Protein AF-A0A845XYP2-F1 (afdb_monomer_lite)

Structure (mmCIF, N/CA/C/O backbone):
data_AF-A0A845XYP2-F1
#
_entry.id   AF-A0A845XYP2-F1
#
loop_
_atom_site.group_PDB
_atom_site.id
_atom_site.type_symbol
_atom_site.label_atom_id
_atom_site.label_alt_id
_atom_site.label_comp_id
_atom_site.label_asym_id
_atom_site.label_entity_id
_atom_site.label_seq_id
_atom_site.pdbx_PDB_ins_code
_atom_site.Cartn_x
_atom_site.Cartn_y
_atom_site.Cartn_z
_atom_site.occupancy
_atom_site.B_iso_or_equiv
_atom_site.auth_seq_id
_atom_site.auth_comp_id
_atom_site.auth_asym_id
_atom_site.auth_atom_id
_atom_site.pdbx_PDB_model_num
ATOM 1 N N . MET A 1 1 ? 0.099 3.211 -29.006 1.00 46.50 1 MET A N 1
ATOM 2 C CA . MET A 1 1 ? -0.858 3.550 -27.935 1.00 46.50 1 MET A CA 1
ATOM 3 C C . MET A 1 1 ? -1.988 2.549 -28.047 1.00 46.50 1 ME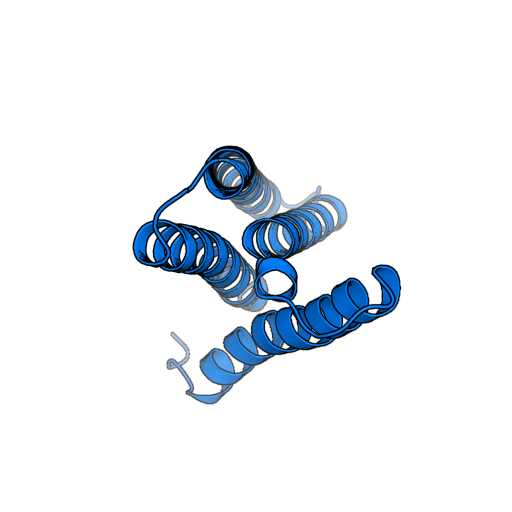T A C 1
ATOM 5 O O . MET A 1 1 ? -2.895 2.753 -28.843 1.00 46.50 1 MET A O 1
ATOM 9 N N . GLU A 1 2 ? -1.860 1.408 -27.376 1.00 49.94 2 GLU A N 1
ATOM 10 C CA . GLU A 1 2 ? -2.966 0.453 -27.289 1.00 49.94 2 GLU A CA 1
ATOM 11 C C . GLU A 1 2 ? -4.084 1.112 -26.480 1.00 49.94 2 GLU A C 1
ATOM 13 O O . GLU A 1 2 ? -3.829 1.737 -25.449 1.00 49.94 2 GLU A O 1
ATOM 18 N N . GLY A 1 3 ? -5.301 1.088 -27.022 1.00 54.81 3 GLY A N 1
ATOM 19 C CA . GLY A 1 3 ? -6.448 1.754 -26.420 1.00 54.81 3 GLY A CA 1
ATOM 20 C C . GLY A 1 3 ? -6.682 1.247 -25.002 1.00 54.81 3 GLY A C 1
ATOM 21 O O . GLY A 1 3 ? -6.520 0.061 -24.728 1.00 54.81 3 GLY A O 1
ATOM 22 N N . PHE A 1 4 ? -7.075 2.153 -24.108 1.00 58.94 4 PHE A N 1
ATOM 23 C CA . PHE A 1 4 ? -7.559 1.824 -22.772 1.00 58.94 4 PHE A CA 1
ATOM 24 C C . PHE A 1 4 ? -8.718 0.822 -22.891 1.00 58.94 4 PHE A C 1
ATOM 26 O O . PHE A 1 4 ? -9.869 1.197 -23.108 1.00 58.94 4 PHE A O 1
ATOM 33 N N . SER A 1 5 ? -8.414 -0.473 -22.831 1.00 67.88 5 SER A N 1
ATOM 34 C CA . SER A 1 5 ? -9.433 -1.513 -22.854 1.00 67.88 5 SER A CA 1
ATOM 35 C C . SER A 1 5 ? -10.034 -1.609 -21.457 1.00 67.88 5 SER A C 1
ATOM 37 O O . SER A 1 5 ? -9.298 -1.747 -20.479 1.00 67.88 5 SER A O 1
ATOM 39 N N . LEU A 1 6 ? -11.363 -1.571 -21.362 1.00 65.88 6 LEU A N 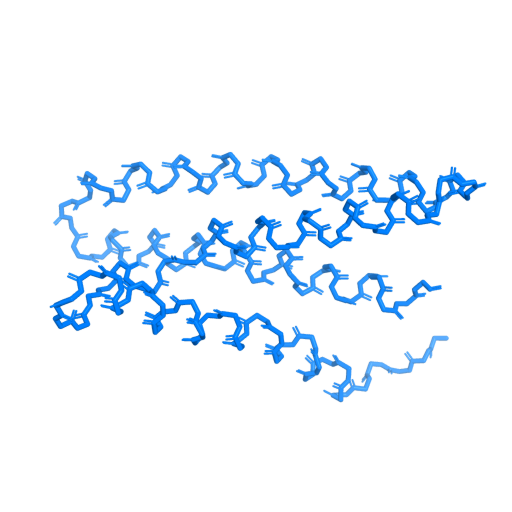1
ATOM 40 C CA . LEU A 1 6 ? -12.110 -1.768 -20.112 1.00 65.88 6 LEU A CA 1
ATOM 41 C C . LEU A 1 6 ? -11.676 -3.031 -19.343 1.00 65.88 6 LEU A C 1
ATOM 43 O O . LEU A 1 6 ? -11.756 -3.050 -18.118 1.00 65.88 6 LEU A O 1
ATOM 47 N N . SER A 1 7 ? -11.164 -4.051 -20.040 1.00 72.31 7 SER A N 1
ATOM 48 C CA . SER A 1 7 ? -10.582 -5.253 -19.434 1.00 72.31 7 SER A CA 1
ATOM 49 C C . SER A 1 7 ? -9.351 -4.945 -18.578 1.00 72.31 7 SER A C 1
ATOM 51 O O . SER A 1 7 ? -9.299 -5.371 -17.434 1.00 72.31 7 SER A O 1
ATOM 53 N N . VAL A 1 8 ? -8.404 -4.136 -19.065 1.00 71.62 8 VAL A N 1
ATOM 54 C CA . VAL A 1 8 ? -7.193 -3.764 -18.308 1.00 71.62 8 VAL A CA 1
ATOM 55 C C . VAL A 1 8 ? -7.541 -2.991 -17.037 1.00 71.62 8 VAL A C 1
ATOM 57 O O . VAL A 1 8 ? -6.942 -3.239 -15.993 1.00 71.62 8 VAL A O 1
ATOM 60 N N . PHE A 1 9 ? -8.528 -2.095 -17.095 1.00 72.69 9 PHE A N 1
ATOM 61 C CA . PHE A 1 9 ? -8.995 -1.384 -15.904 1.00 72.69 9 PHE A CA 1
ATOM 62 C C . PHE A 1 9 ? -9.681 -2.330 -14.904 1.00 72.69 9 PHE A C 1
ATOM 64 O O . PHE A 1 9 ? -9.402 -2.271 -13.704 1.00 72.69 9 PHE A O 1
ATOM 71 N N . GLY A 1 10 ? -10.510 -3.258 -15.393 1.00 78.81 10 GLY A N 1
ATOM 72 C CA . GLY A 1 10 ? -11.099 -4.321 -14.573 1.00 78.81 10 GLY A CA 1
ATOM 73 C C . GLY A 1 10 ? -10.039 -5.174 -13.869 1.00 78.81 10 GLY A C 1
ATOM 74 O O . GLY A 1 10 ? -10.115 -5.372 -12.655 1.00 78.81 10 GLY A O 1
ATOM 75 N N . ASP A 1 11 ? -8.997 -5.582 -14.597 1.00 74.38 11 ASP A N 1
ATOM 76 C CA . ASP A 1 11 ? -7.866 -6.347 -14.059 1.00 74.38 11 ASP A CA 1
ATOM 77 C C . ASP A 1 11 ? -7.099 -5.566 -12.979 1.00 74.38 11 ASP A C 1
ATOM 79 O O . ASP A 1 11 ? -6.614 -6.145 -12.011 1.00 74.38 11 ASP A O 1
ATOM 83 N N . THR A 1 12 ? -6.980 -4.241 -13.104 1.00 83.31 12 THR A N 1
ATOM 84 C CA . THR A 1 12 ? -6.287 -3.423 -12.090 1.00 83.31 12 THR A CA 1
ATOM 85 C C . THR A 1 12 ? -7.095 -3.245 -10.804 1.00 83.31 12 THR A C 1
ATOM 87 O O . THR A 1 12 ? -6.510 -3.047 -9.740 1.00 83.31 12 THR A O 1
ATOM 90 N N . LEU A 1 13 ? -8.426 -3.351 -10.875 1.00 85.94 13 LEU A N 1
ATOM 91 C CA . LEU A 1 13 ? -9.314 -3.251 -9.714 1.00 85.94 13 LEU A CA 1
ATOM 92 C C . LEU A 1 13 ? -9.506 -4.586 -8.994 1.00 85.94 13 LEU A C 1
ATOM 94 O O . LEU A 1 13 ? -9.715 -4.596 -7.780 1.00 85.94 13 LEU A O 1
ATOM 98 N N . ILE A 1 14 ? -9.419 -5.713 -9.706 1.00 88.88 14 ILE A N 1
ATOM 99 C CA . ILE A 1 14 ? -9.675 -7.024 -9.100 1.00 88.88 14 ILE A CA 1
ATOM 100 C C . ILE A 1 14 ? -8.667 -7.341 -7.991 1.00 88.88 14 ILE A C 1
ATOM 102 O O . ILE A 1 14 ? -9.050 -7.837 -6.935 1.00 88.88 14 ILE A O 1
ATOM 106 N N . VAL A 1 15 ? -7.395 -6.982 -8.190 1.00 87.12 15 VAL A N 1
ATOM 107 C CA . VAL A 1 15 ? -6.313 -7.255 -7.238 1.00 87.12 15 VAL A CA 1
ATOM 108 C C . VAL 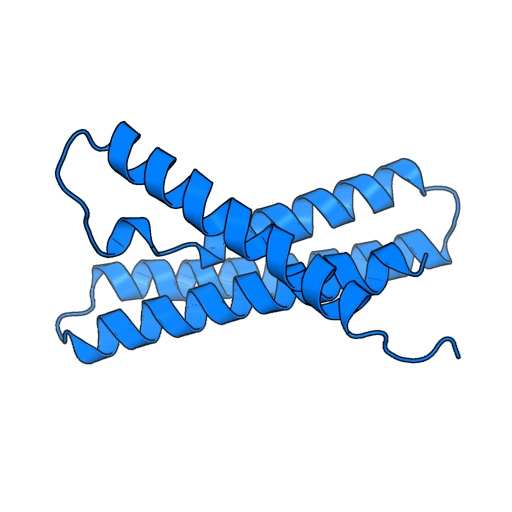A 1 15 ? -6.552 -6.576 -5.879 1.00 87.12 15 VAL A C 1
ATOM 110 O O . VAL A 1 15 ? -6.633 -7.296 -4.881 1.00 87.12 15 VAL A O 1
ATOM 113 N N . PRO A 1 16 ? -6.722 -5.240 -5.779 1.00 88.88 16 PRO A N 1
ATOM 114 C CA . PRO A 1 16 ? -6.978 -4.599 -4.491 1.00 88.88 16 PRO A CA 1
ATOM 115 C C . PRO A 1 16 ? -8.294 -5.065 -3.854 1.00 88.88 16 PRO A C 1
ATOM 117 O O . PRO A 1 16 ? -8.344 -5.222 -2.635 1.00 88.88 16 PRO A O 1
ATOM 120 N N . ILE A 1 17 ? -9.336 -5.350 -4.645 1.00 91.12 17 ILE A N 1
ATOM 121 C CA . ILE A 1 17 ? -10.611 -5.871 -4.125 1.00 91.12 17 ILE A CA 1
ATOM 122 C C . ILE A 1 17 ? -10.408 -7.234 -3.454 1.00 91.12 17 ILE A C 1
ATOM 124 O O . ILE A 1 17 ? -10.844 -7.432 -2.318 1.00 91.12 17 ILE A O 1
ATOM 128 N N . VAL A 1 18 ? -9.715 -8.163 -4.118 1.00 91.50 18 VAL A N 1
ATOM 129 C CA . VAL A 1 18 ? -9.419 -9.491 -3.562 1.00 91.50 18 VAL A CA 1
ATOM 130 C C . VAL A 1 18 ? -8.586 -9.370 -2.286 1.00 91.50 18 VAL A C 1
ATOM 132 O O . VAL A 1 18 ? -8.914 -10.018 -1.292 1.00 91.50 18 VAL A O 1
ATOM 135 N N . ILE A 1 19 ? -7.567 -8.503 -2.268 1.00 90.19 19 ILE A N 1
ATOM 136 C CA . ILE A 1 19 ? -6.740 -8.266 -1.073 1.00 90.19 19 ILE A CA 1
ATOM 137 C C . ILE A 1 19 ? -7.593 -7.755 0.096 1.00 90.19 19 ILE A C 1
ATOM 139 O O . ILE A 1 19 ? -7.456 -8.262 1.208 1.00 90.19 19 ILE A O 1
ATOM 143 N N . ILE A 1 20 ? -8.508 -6.809 -0.139 1.00 92.31 20 ILE A N 1
ATOM 144 C CA . ILE A 1 20 ? -9.409 -6.281 0.900 1.00 92.31 20 ILE A CA 1
ATOM 145 C C . ILE A 1 20 ? -10.320 -7.387 1.454 1.00 92.31 20 ILE A C 1
ATOM 147 O O . ILE A 1 20 ? -10.484 -7.516 2.670 1.00 92.31 20 ILE A O 1
ATOM 151 N N . PHE A 1 21 ? -10.910 -8.219 0.593 1.00 92.56 21 PHE A N 1
ATOM 152 C CA . PHE A 1 21 ? -11.793 -9.300 1.045 1.00 92.56 21 PHE A CA 1
ATOM 153 C C . PHE A 1 21 ? -11.042 -10.387 1.820 1.00 92.56 21 PHE A C 1
ATOM 155 O O . PHE A 1 21 ? -11.461 -10.764 2.916 1.00 92.56 21 PHE A O 1
ATOM 162 N N . VAL A 1 22 ? -9.914 -10.866 1.296 1.00 94.25 22 VAL A N 1
ATOM 163 C CA . VAL A 1 22 ? -9.109 -11.900 1.963 1.00 94.25 22 VAL A CA 1
ATOM 164 C C . VAL A 1 22 ? -8.509 -11.357 3.259 1.00 94.25 22 VAL A C 1
ATOM 166 O O . VAL A 1 22 ? -8.584 -12.011 4.300 1.00 94.25 22 VAL A O 1
ATOM 169 N N . GLY A 1 23 ? -7.980 -10.135 3.228 1.00 92.69 23 GLY A N 1
ATOM 170 C CA . GLY A 1 23 ? -7.427 -9.465 4.398 1.00 92.69 23 GLY A CA 1
ATOM 171 C C . GLY A 1 23 ? -8.471 -9.243 5.492 1.00 92.69 23 GLY A C 1
ATOM 172 O O . GLY A 1 23 ? -8.170 -9.453 6.665 1.00 92.69 23 GLY A O 1
ATOM 173 N N . SER A 1 24 ? -9.709 -8.880 5.136 1.00 93.06 24 SER A N 1
ATOM 174 C CA . SER A 1 24 ? -10.774 -8.616 6.125 1.00 93.06 24 SER A CA 1
ATOM 175 C C . SER A 1 24 ? -11.256 -9.891 6.780 1.00 93.06 24 SER A C 1
ATOM 177 O O . SER A 1 24 ? -11.400 -9.935 8.003 1.00 93.06 24 SER A O 1
ATOM 179 N N . ALA A 1 25 ? -11.404 -10.960 5.998 1.00 94.31 25 ALA A N 1
ATOM 180 C CA . ALA A 1 25 ? -11.639 -12.289 6.537 1.00 94.31 25 ALA A CA 1
ATOM 181 C C . ALA A 1 25 ? -10.501 -12.712 7.482 1.00 94.31 25 ALA A C 1
ATOM 183 O O . ALA A 1 25 ? -10.778 -13.172 8.588 1.00 94.31 25 ALA A O 1
ATOM 184 N N . GLY A 1 26 ? -9.240 -12.490 7.094 1.00 93.81 26 GLY A N 1
ATOM 185 C CA . GLY A 1 26 ? -8.068 -12.777 7.924 1.00 93.81 26 GLY A CA 1
ATOM 186 C C . GLY A 1 26 ? -8.081 -12.031 9.261 1.00 93.81 26 GLY A C 1
ATOM 187 O O . GLY A 1 26 ? -7.961 -12.660 10.312 1.00 93.81 26 GLY A O 1
ATOM 188 N N . LYS A 1 27 ? -8.306 -10.711 9.246 1.00 93.62 27 LYS A N 1
ATOM 189 C CA . LYS A 1 27 ? -8.404 -9.875 10.460 1.00 93.62 27 LYS A CA 1
ATOM 190 C C . LYS A 1 27 ? -9.533 -10.327 11.381 1.00 93.62 27 LYS A C 1
ATOM 192 O O . LYS A 1 27 ? -9.325 -10.509 12.582 1.00 93.62 27 LYS A O 1
ATOM 197 N N . LYS A 1 28 ? -10.708 -10.585 10.805 1.00 94.19 28 LYS A N 1
ATOM 198 C CA . LYS A 1 28 ? -11.879 -11.074 11.537 1.00 94.19 28 LYS A CA 1
ATOM 199 C C . LYS A 1 28 ? -11.612 -12.435 12.187 1.00 94.19 28 LYS A C 1
ATOM 201 O O . LYS A 1 28 ? -11.934 -12.625 13.360 1.00 94.19 28 LYS A O 1
ATOM 206 N N . LEU A 1 29 ? -11.006 -13.370 11.450 1.00 94.62 29 LEU A N 1
ATOM 207 C CA . LEU A 1 29 ? -10.628 -14.689 11.968 1.00 94.62 29 LEU A CA 1
ATOM 208 C C . LEU A 1 29 ? -9.594 -14.579 13.094 1.00 94.62 29 LEU A C 1
ATOM 210 O O . LEU A 1 29 ? -9.778 -15.205 14.134 1.00 94.62 29 LEU A O 1
ATOM 214 N N . ALA A 1 30 ? -8.565 -13.743 12.927 1.00 94.50 30 ALA A N 1
ATOM 215 C CA . ALA A 1 30 ? -7.515 -13.546 13.926 1.00 94.50 30 ALA A CA 1
ATOM 216 C C . ALA A 1 30 ? -8.041 -12.952 15.244 1.00 94.50 30 ALA A C 1
ATOM 218 O O . ALA A 1 30 ? -7.556 -13.309 16.316 1.00 94.50 30 ALA A O 1
ATOM 219 N N . ARG A 1 31 ? -9.055 -12.075 15.191 1.00 93.50 31 ARG A N 1
ATOM 220 C CA . ARG A 1 31 ? -9.673 -11.502 16.399 1.00 93.50 31 ARG A CA 1
ATOM 221 C C . ARG A 1 31 ? -10.612 -12.478 17.118 1.00 93.50 31 ARG A C 1
ATOM 223 O O . ARG A 1 31 ? -10.848 -12.319 18.315 1.00 93.50 31 ARG A O 1
ATOM 230 N N . GLY A 1 32 ? -11.198 -13.442 16.406 1.00 92.50 32 GLY A N 1
ATOM 231 C CA . GLY A 1 32 ? -12.146 -14.406 16.981 1.00 92.50 32 GLY A CA 1
ATOM 232 C C . GLY A 1 32 ? -13.467 -13.792 17.477 1.00 92.50 32 GLY A C 1
ATOM 233 O O . GLY A 1 32 ? -14.160 -14.400 18.288 1.00 92.50 32 GLY A O 1
ATOM 234 N N . ARG A 1 33 ? -13.823 -12.582 17.020 1.00 92.12 33 ARG A N 1
ATOM 235 C CA . ARG A 1 33 ? -15.077 -11.876 17.360 1.00 92.12 33 ARG A CA 1
ATOM 236 C C . ARG A 1 33 ? -15.914 -11.601 16.103 1.00 92.12 33 ARG A C 1
ATOM 238 O O . ARG A 1 33 ? -15.565 -12.016 14.998 1.00 92.12 33 ARG A O 1
ATOM 245 N N . GLY A 1 34 ? -17.045 -10.913 16.276 1.00 93.81 34 GLY A N 1
ATOM 246 C CA . GLY A 1 34 ? -17.860 -10.415 15.165 1.00 93.81 34 GLY A CA 1
ATOM 247 C C . GLY A 1 34 ? -17.093 -9.454 14.250 1.00 93.81 34 GLY A C 1
ATOM 248 O O . GLY A 1 34 ? -15.969 -9.054 14.549 1.00 93.81 34 GLY A O 1
ATOM 249 N N . TRP A 1 35 ? -17.711 -9.094 13.126 1.00 93.00 35 TRP A N 1
ATOM 250 C CA . TRP A 1 35 ? -17.162 -8.101 12.203 1.00 93.00 35 TRP A CA 1
ATOM 251 C C . TRP A 1 35 ? -17.094 -6.726 12.863 1.00 93.00 35 TRP A C 1
ATOM 253 O O . TRP A 1 35 ? -18.083 -6.242 13.418 1.00 93.00 35 TRP A O 1
ATOM 263 N N . GLU A 1 36 ? -15.943 -6.080 12.753 1.00 90.25 36 GLU A N 1
ATOM 264 C CA . GLU A 1 36 ? -15.719 -4.720 13.227 1.00 90.25 36 GLU A CA 1
ATOM 265 C C . GLU A 1 36 ? -15.236 -3.856 12.067 1.00 90.25 36 GLU A C 1
ATOM 267 O O . GLU A 1 36 ? -14.620 -4.325 11.114 1.00 90.25 36 GLU A O 1
ATOM 272 N N . ARG A 1 37 ? -15.485 -2.547 12.139 1.00 82.94 37 ARG A N 1
ATOM 273 C CA . ARG A 1 37 ? -15.081 -1.630 11.062 1.00 82.94 37 ARG A CA 1
ATOM 274 C C . ARG A 1 37 ? -13.564 -1.581 10.856 1.00 82.94 37 ARG A C 1
ATOM 276 O O . ARG A 1 37 ? -13.120 -1.339 9.741 1.00 82.94 37 ARG A O 1
ATOM 283 N N . GLN A 1 38 ? -12.790 -1.873 11.903 1.00 85.25 38 GLN A N 1
ATOM 284 C CA . GLN A 1 38 ? -11.330 -1.965 11.843 1.00 85.25 38 GLN A CA 1
ATOM 285 C C . GLN A 1 38 ? -10.853 -3.105 10.930 1.00 85.25 38 GLN A C 1
ATOM 287 O O . GLN A 1 38 ? -9.759 -3.019 10.376 1.00 85.25 38 GLN A O 1
ATOM 292 N N . ASP A 1 39 ? -11.690 -4.126 10.698 1.00 89.25 39 ASP A N 1
ATOM 293 C CA . ASP A 1 39 ? -11.386 -5.205 9.748 1.00 89.25 39 ASP A CA 1
ATOM 294 C C . ASP A 1 39 ? -11.302 -4.706 8.313 1.00 89.25 39 ASP A C 1
ATOM 296 O O . ASP A 1 39 ? -10.764 -5.409 7.471 1.00 89.25 39 ASP A O 1
ATOM 300 N N . PHE A 1 40 ? -11.843 -3.518 8.035 1.00 88.88 40 PHE A N 1
ATOM 301 C CA . PHE A 1 40 ? -11.888 -2.921 6.708 1.00 88.88 40 PHE A CA 1
ATOM 302 C C . PHE A 1 40 ? -10.857 -1.810 6.508 1.00 88.88 40 PHE A C 1
ATOM 304 O O . PHE A 1 40 ? -10.860 -1.175 5.459 1.00 88.88 40 PHE A O 1
ATOM 311 N N . PHE A 1 41 ? -9.967 -1.566 7.471 1.00 90.12 41 PHE A N 1
ATOM 312 C CA . PHE A 1 41 ? -8.851 -0.634 7.308 1.00 90.12 41 PHE A CA 1
ATOM 313 C C . PHE A 1 41 ? -7.681 -1.363 6.629 1.00 90.12 41 PHE A C 1
ATOM 315 O O . PHE A 1 41 ? -7.049 -2.193 7.265 1.00 90.12 41 PHE A O 1
ATOM 322 N N . PHE A 1 42 ? -7.407 -1.087 5.354 1.00 93.62 42 PHE A N 1
ATOM 323 C CA . PHE A 1 42 ? -6.406 -1.765 4.513 1.00 93.62 42 PHE A CA 1
ATOM 324 C C . PHE A 1 42 ? -5.353 -0.851 3.897 1.00 93.62 42 PHE A C 1
ATOM 326 O O . PHE A 1 42 ? -4.526 -1.322 3.116 1.00 93.62 42 PHE A O 1
ATOM 333 N N . GLY A 1 43 ? -5.363 0.450 4.198 1.00 92.19 43 GLY A N 1
ATOM 334 C CA . GLY A 1 43 ? -4.377 1.375 3.633 1.00 92.19 43 GLY A CA 1
ATOM 335 C C . GLY A 1 43 ? -2.933 0.913 3.866 1.00 92.19 43 GLY A C 1
ATOM 336 O O . GLY A 1 43 ? -2.099 1.005 2.965 1.00 92.19 43 GLY A O 1
ATOM 337 N N . ILE A 1 44 ? -2.655 0.354 5.049 1.00 93.19 44 ILE A N 1
ATOM 338 C CA . ILE A 1 44 ? -1.345 -0.195 5.426 1.00 93.19 44 ILE A CA 1
ATOM 339 C C . ILE A 1 44 ? -1.001 -1.414 4.563 1.00 93.19 44 ILE A C 1
ATOM 341 O O . ILE A 1 44 ? 0.041 -1.444 3.916 1.00 93.19 44 ILE A O 1
ATOM 345 N N . GLU A 1 45 ? -1.879 -2.408 4.509 1.00 94.81 45 GLU A N 1
ATOM 346 C CA . GLU A 1 45 ? -1.633 -3.654 3.783 1.00 94.81 45 GLU A CA 1
ATOM 347 C C . GLU A 1 45 ? -1.500 -3.425 2.276 1.00 94.81 45 GLU A C 1
ATOM 349 O O . GLU A 1 45 ? -0.617 -4.001 1.646 1.00 94.81 45 GLU A O 1
ATOM 354 N N . LEU A 1 46 ? -2.337 -2.562 1.697 1.00 95.00 46 LEU A N 1
ATOM 355 C CA . LEU A 1 46 ? -2.304 -2.250 0.268 1.00 95.00 46 LEU A CA 1
ATOM 356 C C . LEU A 1 46 ? -1.047 -1.464 -0.123 1.00 95.00 46 LEU A C 1
ATOM 358 O O . LEU A 1 46 ? -0.443 -1.758 -1.153 1.00 95.00 46 LEU A O 1
ATOM 362 N N . SER A 1 47 ? -0.621 -0.496 0.697 1.00 95.31 47 SER A N 1
ATOM 363 C CA . SER A 1 47 ? 0.624 0.243 0.443 1.00 95.31 47 SER A CA 1
ATOM 364 C C . SER A 1 47 ? 1.858 -0.655 0.577 1.00 95.31 47 SER A C 1
ATOM 366 O O . SER A 1 47 ? 2.745 -0.600 -0.277 1.00 95.31 47 SER A O 1
ATOM 368 N N . LEU A 1 48 ? 1.888 -1.547 1.575 1.00 95.19 48 LEU A N 1
ATOM 369 C CA . LEU A 1 48 ? 2.944 -2.554 1.718 1.00 95.19 48 LEU A CA 1
ATOM 370 C C . LEU A 1 48 ? 2.951 -3.560 0.560 1.00 95.19 48 LEU A C 1
ATOM 372 O O . LEU A 1 48 ? 4.027 -3.903 0.071 1.00 95.19 48 LEU A O 1
ATOM 376 N N . ALA A 1 49 ? 1.783 -4.001 0.086 1.00 95.00 49 ALA A N 1
ATOM 377 C CA . ALA A 1 49 ? 1.675 -4.898 -1.064 1.00 95.00 49 ALA A CA 1
ATOM 378 C C . ALA A 1 49 ? 2.231 -4.250 -2.343 1.00 95.00 49 ALA A C 1
ATOM 380 O O . ALA A 1 49 ? 3.053 -4.859 -3.029 1.00 95.00 49 ALA A O 1
ATOM 381 N N . ALA A 1 50 ? 1.856 -2.998 -2.626 1.00 95.38 50 ALA A N 1
ATOM 382 C CA . ALA A 1 50 ? 2.381 -2.248 -3.768 1.00 95.38 50 ALA A CA 1
ATOM 383 C C . ALA A 1 50 ? 3.907 -2.052 -3.675 1.00 95.38 50 ALA A C 1
ATOM 385 O O . ALA A 1 50 ? 4.628 -2.271 -4.651 1.00 95.38 50 ALA A O 1
ATOM 386 N N . MET A 1 51 ? 4.416 -1.699 -2.489 1.00 96.62 51 MET A N 1
ATOM 387 C CA . MET A 1 51 ? 5.853 -1.538 -2.249 1.00 96.62 51 MET A CA 1
ATOM 388 C C . MET A 1 51 ? 6.620 -2.858 -2.412 1.00 96.62 51 MET A C 1
ATOM 390 O O . MET A 1 51 ? 7.680 -2.877 -3.034 1.00 96.62 51 MET A O 1
ATOM 394 N N . SER A 1 52 ? 6.084 -3.965 -1.891 1.00 96.62 52 SER A N 1
ATOM 395 C CA . SER A 1 52 ? 6.679 -5.301 -2.023 1.00 96.62 52 SER A CA 1
ATOM 396 C C . SER A 1 52 ? 6.733 -5.760 -3.482 1.00 96.62 52 SER A C 1
ATOM 398 O O . SER A 1 52 ? 7.759 -6.288 -3.916 1.00 96.62 52 SER A O 1
ATOM 400 N N . GLY A 1 53 ? 5.679 -5.503 -4.260 1.00 95.00 53 GLY A N 1
ATOM 401 C CA . GLY A 1 53 ? 5.673 -5.768 -5.697 1.00 95.00 53 GLY A CA 1
ATOM 402 C C . GLY A 1 53 ? 6.755 -4.976 -6.435 1.00 95.00 53 GLY A C 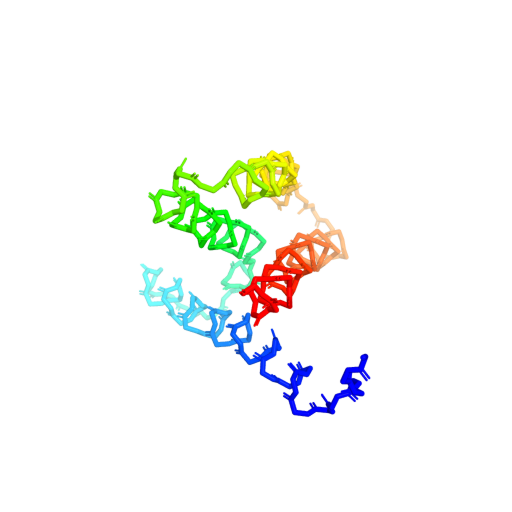1
ATOM 403 O O . GLY A 1 53 ? 7.526 -5.544 -7.205 1.00 95.00 53 GLY A O 1
ATOM 404 N N . ALA A 1 54 ? 6.885 -3.680 -6.145 1.00 95.50 54 ALA A N 1
ATOM 405 C CA . ALA A 1 54 ? 7.911 -2.839 -6.758 1.00 95.50 54 ALA A CA 1
ATOM 406 C C . ALA A 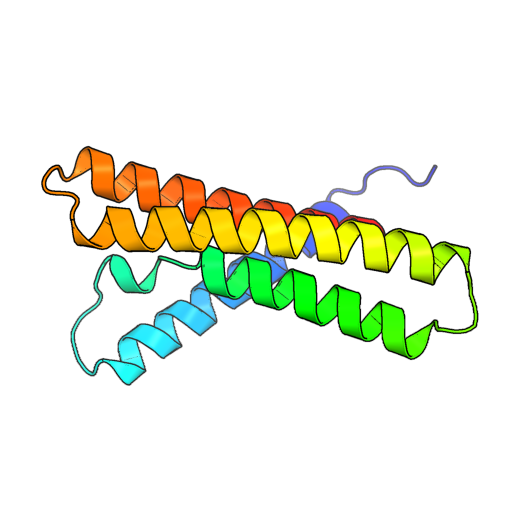1 54 ? 9.342 -3.235 -6.358 1.00 95.50 54 ALA A C 1
ATOM 408 O O . ALA A 1 54 ? 10.247 -3.185 -7.189 1.00 95.50 54 ALA A O 1
ATOM 409 N N . LEU A 1 55 ? 9.548 -3.666 -5.108 1.00 96.69 55 LEU A N 1
ATOM 410 C CA . LEU A 1 55 ? 10.821 -4.232 -4.653 1.00 96.69 55 LEU A CA 1
ATOM 411 C C . LEU A 1 55 ? 11.172 -5.512 -5.411 1.00 96.69 55 LEU A C 1
ATOM 413 O O . LEU A 1 55 ? 12.317 -5.670 -5.819 1.00 96.69 55 LEU A O 1
ATOM 417 N N . THR A 1 56 ? 10.193 -6.389 -5.641 1.00 96.25 56 THR A N 1
ATOM 418 C CA . THR A 1 56 ? 10.390 -7.619 -6.425 1.00 96.25 56 THR A CA 1
ATOM 419 C C . THR A 1 56 ? 10.877 -7.277 -7.835 1.00 96.25 56 THR A C 1
ATOM 421 O O . THR A 1 56 ? 11.920 -7.759 -8.263 1.00 96.25 56 THR A O 1
ATOM 424 N N . ILE A 1 57 ? 10.213 -6.331 -8.508 1.00 94.50 57 ILE A N 1
ATOM 425 C CA . ILE A 1 57 ? 10.606 -5.884 -9.854 1.00 94.50 57 ILE A CA 1
ATOM 426 C C . ILE A 1 57 ? 12.000 -5.251 -9.864 1.00 94.50 57 ILE A C 1
ATOM 428 O O . ILE A 1 57 ? 12.779 -5.509 -10.783 1.00 94.50 57 ILE A O 1
ATOM 432 N N . LEU A 1 58 ? 12.327 -4.439 -8.855 1.00 95.12 58 LEU A N 1
ATOM 433 C CA . LEU A 1 58 ? 13.651 -3.836 -8.715 1.00 95.12 58 LEU A CA 1
ATOM 434 C C . LEU A 1 58 ? 14.743 -4.904 -8.596 1.00 95.12 58 LEU A C 1
ATOM 436 O O . LEU A 1 58 ? 15.775 -4.776 -9.253 1.00 95.12 58 LEU A O 1
ATOM 440 N N . LEU A 1 59 ? 14.517 -5.934 -7.775 1.00 96.12 59 LEU A N 1
ATOM 441 C CA . LEU A 1 59 ? 15.469 -7.026 -7.553 1.00 96.12 59 LEU A CA 1
ATOM 442 C C . LEU A 1 59 ? 15.636 -7.904 -8.801 1.00 96.12 59 LEU A C 1
ATOM 444 O O . LEU A 1 59 ? 16.764 -8.261 -9.143 1.00 96.12 59 LEU A O 1
ATOM 448 N N . ASP A 1 60 ? 14.549 -8.169 -9.525 1.00 96.00 60 ASP A N 1
ATOM 449 C CA . ASP A 1 60 ? 14.579 -8.987 -10.743 1.00 96.00 60 ASP A CA 1
ATOM 450 C C . ASP A 1 60 ? 15.211 -8.252 -11.941 1.00 96.00 60 ASP A C 1
ATOM 452 O O . ASP A 1 60 ? 15.735 -8.882 -12.858 1.00 96.00 60 ASP A O 1
ATOM 456 N N . ASN A 1 61 ? 15.208 -6.913 -11.939 1.00 94.00 61 ASN A N 1
ATOM 457 C CA . ASN A 1 61 ? 15.649 -6.083 -13.069 1.00 94.00 61 ASN A CA 1
ATOM 458 C C . ASN A 1 61 ? 16.840 -5.169 -12.739 1.00 94.00 61 ASN A C 1
ATOM 460 O O . ASN A 1 61 ? 17.008 -4.115 -13.357 1.00 94.00 61 ASN A O 1
ATOM 464 N N . THR A 1 62 ? 17.697 -5.571 -11.797 1.00 93.12 62 THR A N 1
ATOM 465 C CA . THR A 1 62 ? 18.848 -4.774 -11.315 1.00 93.12 62 THR A CA 1
ATOM 466 C C . THR A 1 62 ? 19.812 -4.304 -12.410 1.00 93.12 62 THR A C 1
ATOM 468 O O . THR A 1 62 ? 20.467 -3.275 -12.252 1.00 93.12 62 THR A O 1
ATOM 471 N N . ILE A 1 63 ? 19.883 -5.014 -13.538 1.00 94.31 63 ILE A N 1
ATOM 472 C CA . ILE A 1 63 ? 20.756 -4.676 -14.672 1.00 94.31 63 ILE A CA 1
ATOM 473 C C . ILE A 1 63 ? 20.155 -3.650 -15.643 1.00 94.31 63 ILE A C 1
ATOM 475 O O . ILE A 1 63 ? 20.862 -3.192 -16.536 1.00 94.31 63 ILE A O 1
ATOM 479 N N . GLN A 1 64 ? 18.872 -3.293 -15.504 1.00 95.00 64 GLN A N 1
ATOM 480 C CA . GLN A 1 64 ? 18.179 -2.348 -16.385 1.00 95.00 64 GLN A CA 1
ATOM 481 C C . GLN A 1 64 ? 17.997 -0.994 -15.677 1.00 95.00 64 GLN A C 1
ATOM 483 O O . GLN A 1 64 ? 17.038 -0.824 -14.916 1.00 95.00 64 GLN A O 1
ATOM 488 N N . PRO A 1 65 ? 18.859 0.014 -15.931 1.00 94.31 65 PRO A N 1
ATOM 489 C CA . PRO A 1 65 ? 18.868 1.251 -15.147 1.00 94.31 65 PRO A CA 1
ATOM 490 C C . PRO A 1 65 ? 17.532 2.003 -15.165 1.00 94.31 65 PRO A C 1
ATOM 492 O O . PRO A 1 65 ? 17.136 2.588 -14.160 1.00 94.31 65 PRO A O 1
ATOM 495 N N . SER A 1 66 ? 16.808 1.957 -16.287 1.00 93.38 66 SER A N 1
ATOM 496 C CA . SER A 1 66 ? 15.501 2.603 -16.434 1.00 93.38 66 SER A CA 1
ATOM 497 C C . SER A 1 66 ? 14.427 1.977 -15.536 1.00 93.38 66 SER A C 1
ATOM 499 O O . SER A 1 66 ? 13.618 2.705 -14.959 1.00 93.38 66 SER A O 1
ATOM 501 N N . ILE A 1 67 ? 14.424 0.648 -15.380 1.00 92.50 67 ILE A N 1
ATOM 502 C CA . ILE A 1 67 ? 13.489 -0.069 -14.502 1.00 92.50 67 ILE A CA 1
ATOM 503 C C . ILE A 1 67 ? 13.864 0.163 -13.041 1.00 92.50 67 ILE A C 1
ATOM 505 O O . ILE A 1 67 ? 12.985 0.454 -12.228 1.00 92.50 67 ILE A O 1
ATOM 509 N N . VAL A 1 68 ? 15.159 0.117 -12.715 1.00 94.94 68 VAL A N 1
ATOM 510 C CA . VAL A 1 68 ? 15.662 0.388 -11.360 1.00 94.94 68 VAL A CA 1
ATOM 511 C C . VAL A 1 68 ? 15.268 1.792 -10.900 1.00 94.94 68 VAL A C 1
ATOM 513 O O . VAL A 1 68 ? 14.721 1.944 -9.810 1.00 94.94 68 VAL A O 1
ATOM 516 N N . GLN A 1 69 ? 15.469 2.815 -11.739 1.00 94.75 69 GLN A N 1
ATOM 517 C CA . GLN A 1 69 ? 15.096 4.196 -11.412 1.00 94.75 69 GLN A CA 1
ATOM 518 C C . GLN A 1 69 ? 13.586 4.352 -11.189 1.00 94.75 69 GLN A C 1
ATOM 520 O O . GLN A 1 69 ? 13.173 4.928 -10.181 1.00 94.75 69 GLN A O 1
ATOM 525 N N . LYS A 1 70 ? 12.754 3.811 -12.092 1.00 93.25 70 LYS A N 1
ATOM 526 C CA . LYS A 1 70 ? 11.286 3.860 -11.961 1.00 93.25 70 LYS A CA 1
ATOM 527 C C . LYS A 1 70 ? 10.807 3.150 -10.694 1.00 93.25 70 LYS A C 1
ATOM 529 O O . LYS A 1 70 ? 9.990 3.700 -9.958 1.00 93.25 70 LYS A O 1
ATOM 534 N N . SER A 1 71 ? 11.346 1.963 -10.421 1.00 94.88 71 SER A N 1
ATOM 535 C CA . SER A 1 71 ? 10.989 1.166 -9.243 1.00 94.88 71 SER A CA 1
ATOM 536 C C . SER A 1 71 ? 11.427 1.857 -7.954 1.00 94.88 71 SER A C 1
ATOM 538 O O . SER A 1 71 ? 10.622 1.994 -7.040 1.00 94.88 71 SER A O 1
ATOM 540 N N . GLY A 1 72 ? 12.653 2.386 -7.899 1.00 95.75 72 GLY A N 1
ATOM 541 C CA . GLY A 1 72 ? 13.157 3.139 -6.747 1.00 95.75 72 GLY A CA 1
ATOM 542 C C . GLY A 1 72 ? 12.338 4.400 -6.445 1.00 95.75 72 GLY A C 1
ATOM 543 O O . GLY A 1 72 ? 12.002 4.665 -5.287 1.00 95.75 72 GLY A O 1
ATOM 544 N N . PHE A 1 73 ? 11.951 5.148 -7.483 1.00 96.25 73 PHE A N 1
ATOM 545 C CA . PHE A 1 73 ? 11.067 6.308 -7.344 1.00 96.25 73 PHE A CA 1
ATOM 546 C C . PHE A 1 73 ? 9.688 5.910 -6.804 1.00 96.25 73 PHE A C 1
ATOM 548 O O . PHE A 1 73 ? 9.205 6.498 -5.834 1.00 96.25 73 PHE A O 1
ATOM 555 N N . PHE A 1 74 ? 9.079 4.869 -7.375 1.00 96.38 74 PHE A N 1
ATOM 556 C CA . PHE A 1 74 ? 7.781 4.377 -6.923 1.00 96.38 74 PHE A CA 1
ATOM 557 C C . PHE A 1 74 ? 7.822 3.838 -5.482 1.00 96.38 74 PHE A C 1
ATOM 559 O O . PHE A 1 74 ? 6.923 4.140 -4.699 1.00 96.38 74 PHE A O 1
ATOM 566 N N . ILE A 1 75 ? 8.884 3.122 -5.093 1.00 97.50 75 ILE A N 1
ATOM 567 C CA . ILE A 1 75 ? 9.102 2.654 -3.713 1.00 97.50 75 ILE A CA 1
ATOM 568 C C . ILE A 1 75 ? 9.190 3.837 -2.747 1.00 97.50 75 ILE A C 1
ATOM 570 O O . ILE A 1 75 ? 8.590 3.792 -1.676 1.00 97.50 75 ILE A O 1
ATOM 574 N N . THR A 1 76 ? 9.879 4.916 -3.130 1.00 97.94 76 THR A N 1
ATOM 575 C CA . THR A 1 76 ? 10.003 6.122 -2.296 1.00 97.94 76 THR A CA 1
ATOM 576 C C . THR A 1 76 ? 8.638 6.779 -2.066 1.00 97.94 76 THR A C 1
ATOM 578 O O . THR A 1 76 ? 8.310 7.136 -0.933 1.00 97.94 76 THR A O 1
ATOM 581 N N . ILE A 1 77 ? 7.808 6.880 -3.112 1.00 96.88 77 ILE A N 1
ATOM 582 C CA . ILE A 1 77 ? 6.423 7.364 -2.995 1.00 96.88 77 ILE A CA 1
ATOM 583 C C . ILE A 1 77 ? 5.595 6.437 -2.098 1.00 96.88 77 ILE A C 1
ATOM 585 O O . ILE A 1 77 ? 4.911 6.921 -1.194 1.00 96.88 77 ILE A O 1
ATOM 589 N N . CYS A 1 78 ? 5.670 5.119 -2.316 1.00 96.25 78 CYS A N 1
ATOM 590 C CA . CYS A 1 78 ? 4.955 4.138 -1.501 1.00 96.25 78 CYS A CA 1
ATOM 591 C C . CYS A 1 78 ? 5.337 4.258 -0.028 1.00 96.25 78 CYS A C 1
ATOM 593 O O . CYS A 1 78 ? 4.452 4.281 0.819 1.00 96.25 78 CYS A O 1
ATOM 595 N N . PHE A 1 79 ? 6.629 4.387 0.275 1.00 97.25 79 PHE A N 1
ATOM 596 C CA . PHE A 1 79 ? 7.113 4.535 1.641 1.00 97.25 79 PHE A CA 1
ATOM 597 C C . PHE A 1 79 ? 6.621 5.838 2.280 1.00 97.25 79 PHE A C 1
ATOM 599 O O . PHE A 1 79 ? 6.085 5.809 3.385 1.00 97.25 79 PHE A O 1
ATOM 606 N N . GLY A 1 80 ? 6.717 6.973 1.579 1.00 97.44 80 GLY A N 1
ATOM 607 C CA . GLY A 1 80 ? 6.209 8.253 2.087 1.00 97.44 80 GLY A CA 1
ATOM 608 C C . GLY A 1 80 ? 4.708 8.213 2.397 1.00 97.44 80 GLY A C 1
ATOM 609 O O . GLY A 1 80 ? 4.277 8.634 3.472 1.00 97.44 80 GLY A O 1
ATOM 610 N N . LEU A 1 81 ? 3.911 7.640 1.491 1.00 96.38 81 LEU A N 1
ATOM 611 C CA . LEU A 1 81 ? 2.469 7.477 1.689 1.00 96.38 81 LEU A CA 1
ATOM 612 C C . LEU A 1 81 ? 2.124 6.419 2.742 1.00 96.38 81 LEU A C 1
ATOM 614 O O . LEU A 1 81 ? 1.141 6.586 3.456 1.00 96.38 81 LEU A O 1
ATOM 618 N N . PHE A 1 82 ? 2.933 5.371 2.888 1.00 95.12 82 PHE A N 1
ATOM 619 C CA . PHE A 1 82 ? 2.805 4.387 3.962 1.00 95.12 82 PHE A CA 1
ATOM 620 C C . PHE A 1 82 ? 2.996 5.037 5.336 1.00 95.12 82 PHE A C 1
ATOM 622 O O . PHE A 1 82 ? 2.167 4.837 6.223 1.00 95.12 82 PHE A O 1
ATOM 629 N N . ILE A 1 83 ? 4.025 5.875 5.506 1.00 96.75 83 ILE A N 1
ATOM 630 C CA . ILE A 1 83 ? 4.231 6.633 6.750 1.00 96.75 83 ILE A CA 1
ATOM 631 C C . ILE A 1 83 ? 3.044 7.566 7.022 1.00 96.75 83 ILE A C 1
ATOM 633 O O . ILE A 1 83 ? 2.550 7.623 8.148 1.00 96.75 83 ILE A O 1
ATOM 637 N N . TYR A 1 84 ? 2.534 8.249 5.995 1.00 95.50 84 TYR A N 1
ATOM 638 C CA . TYR A 1 84 ? 1.340 9.084 6.130 1.00 95.50 84 TYR A CA 1
ATOM 639 C C . TYR A 1 84 ? 0.101 8.271 6.547 1.00 95.50 84 TYR A C 1
ATOM 641 O O . TYR A 1 84 ? -0.626 8.653 7.461 1.00 95.50 84 TYR A O 1
ATOM 649 N N . VAL A 1 85 ? -0.115 7.106 5.936 1.00 94.62 85 VAL A N 1
ATOM 650 C CA . VAL A 1 85 ? -1.202 6.186 6.290 1.00 94.62 85 VAL A CA 1
ATOM 651 C C . VAL A 1 85 ? -1.062 5.658 7.721 1.00 94.62 85 VAL A C 1
ATOM 653 O O . VAL A 1 85 ? -2.072 5.549 8.420 1.00 94.62 85 VAL A O 1
ATOM 656 N N . LEU A 1 86 ? 0.157 5.372 8.186 1.00 93.62 86 LEU A N 1
ATOM 657 C CA . LEU A 1 86 ? 0.411 5.014 9.583 1.00 93.62 86 LEU A CA 1
ATOM 658 C C . LEU A 1 86 ? 0.043 6.152 10.539 1.00 93.62 86 LEU A C 1
ATOM 660 O O . LEU A 1 86 ? -0.564 5.887 11.576 1.00 93.62 86 LEU A O 1
ATOM 664 N N . ALA A 1 87 ? 0.354 7.402 10.189 1.00 93.50 87 ALA A N 1
ATOM 665 C CA . ALA A 1 87 ? -0.054 8.559 10.985 1.00 93.50 87 ALA A CA 1
ATOM 666 C C . ALA A 1 87 ? -1.590 8.652 11.081 1.00 93.50 87 ALA A C 1
ATOM 668 O O . ALA A 1 87 ? -2.133 8.745 12.182 1.00 93.50 87 ALA A O 1
ATOM 669 N N . LEU A 1 88 ? -2.306 8.492 9.959 1.00 90.31 88 LEU A N 1
ATOM 670 C CA . LEU A 1 88 ? -3.776 8.445 9.957 1.00 90.31 88 LEU A CA 1
ATOM 671 C C . LEU A 1 88 ? -4.331 7.274 10.783 1.00 90.31 88 LEU A C 1
ATOM 673 O O . LEU A 1 88 ? -5.367 7.410 11.432 1.00 90.31 88 LEU A O 1
ATOM 677 N N . TYR A 1 89 ? -3.659 6.119 10.780 1.00 88.56 89 TYR A N 1
ATOM 678 C CA . TYR A 1 89 ? -4.053 4.967 11.594 1.00 88.56 89 TYR A CA 1
ATOM 679 C C . TYR A 1 89 ? -3.916 5.242 13.099 1.00 88.56 89 TYR A C 1
ATOM 681 O O . TYR A 1 89 ? -4.769 4.828 13.887 1.00 88.56 89 TYR A O 1
ATOM 689 N N . GLN A 1 90 ? -2.873 5.964 13.511 1.00 88.38 90 GLN A N 1
ATOM 690 C CA . GLN A 1 90 ? -2.704 6.369 14.908 1.00 88.38 90 GLN A CA 1
ATOM 691 C C . GLN A 1 90 ? -3.812 7.336 15.347 1.00 88.38 90 GLN A C 1
ATOM 693 O O . GLN A 1 90 ? -4.418 7.133 16.401 1.00 88.38 90 GLN A O 1
ATOM 698 N N . GLU A 1 91 ? -4.139 8.330 14.516 1.00 86.50 91 GLU A N 1
ATOM 699 C CA . GLU A 1 91 ? -5.252 9.260 14.767 1.00 86.50 91 GLU A CA 1
ATOM 700 C C . GLU A 1 91 ? -6.609 8.549 14.799 1.00 86.50 91 GLU A C 1
ATOM 702 O O . GLU A 1 91 ? -7.486 8.877 15.601 1.00 86.50 91 GLU A O 1
ATOM 707 N N . HIS A 1 92 ? -6.778 7.522 13.968 1.00 80.94 92 HIS A N 1
ATOM 708 C CA . HIS A 1 92 ? -7.987 6.710 13.920 1.00 80.94 92 HIS A CA 1
ATOM 709 C C . HIS A 1 92 ? -8.294 6.007 15.252 1.00 80.94 92 HIS A C 1
ATOM 711 O O . HIS A 1 92 ? -9.466 5.851 15.597 1.00 80.94 92 HIS A O 1
ATOM 717 N N . GLY A 1 93 ? -7.275 5.645 16.040 1.00 77.62 93 GLY A N 1
ATOM 718 C CA . GLY A 1 93 ? -7.457 5.104 17.392 1.00 77.62 93 GLY A CA 1
ATOM 719 C C . GLY A 1 93 ? -7.959 6.124 18.424 1.00 77.62 93 GLY A C 1
ATOM 720 O O . GLY A 1 93 ? -8.499 5.727 19.455 1.00 77.62 93 GLY A O 1
ATOM 721 N N . GLN A 1 94 ? -7.810 7.424 18.150 1.00 82.50 94 GLN A N 1
ATOM 722 C CA . GLN A 1 94 ? -8.188 8.524 19.049 1.00 82.50 94 GLN A CA 1
ATOM 723 C C . GLN A 1 94 ? -9.474 9.246 18.610 1.00 82.50 94 GLN A C 1
ATOM 725 O O . GLN A 1 94 ? -9.984 10.106 19.330 1.00 82.50 94 GLN A O 1
ATOM 730 N N . ALA A 1 95 ? -10.016 8.912 17.436 1.00 81.25 95 ALA A N 1
ATOM 731 C CA . ALA A 1 95 ? -11.192 9.567 16.877 1.00 81.25 95 ALA A CA 1
ATOM 732 C C . ALA A 1 95 ? -12.463 9.252 17.688 1.00 81.25 95 ALA A C 1
ATOM 734 O O . ALA A 1 95 ? -12.898 8.104 17.786 1.00 81.25 95 ALA A O 1
ATOM 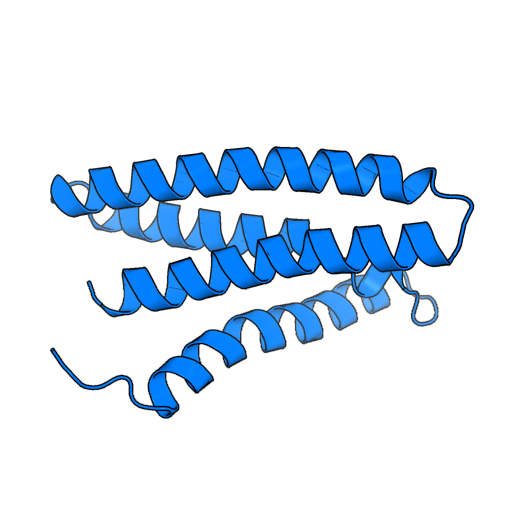735 N N . THR A 1 96 ? -13.107 10.289 18.225 1.00 78.88 96 THR A N 1
ATOM 736 C CA . THR A 1 96 ? -14.343 10.166 19.019 1.00 78.88 96 THR A CA 1
ATOM 737 C C . THR A 1 96 ? -15.606 10.268 18.160 1.00 78.88 96 THR A C 1
ATOM 739 O O . THR A 1 96 ? -16.633 9.661 18.470 1.00 78.88 96 THR A O 1
ATOM 742 N N . ALA A 1 97 ? -15.546 11.003 17.044 1.00 85.25 97 ALA A N 1
ATOM 743 C CA . ALA A 1 97 ? -16.676 11.197 16.145 1.00 85.25 97 ALA A CA 1
ATOM 744 C C . ALA A 1 97 ? -16.772 10.081 15.091 1.00 85.25 97 ALA A C 1
ATOM 746 O O . ALA A 1 97 ? -15.838 9.826 14.327 1.00 85.25 97 ALA A O 1
ATOM 747 N N . ARG A 1 98 ? -17.961 9.474 14.956 1.00 82.75 98 ARG A N 1
ATOM 748 C CA . ARG A 1 98 ? -18.243 8.438 13.939 1.00 82.75 98 ARG A CA 1
ATOM 749 C C . ARG A 1 98 ? -17.910 8.893 12.512 1.00 82.75 98 ARG A C 1
ATOM 751 O O . ARG A 1 98 ? -17.477 8.074 11.707 1.00 82.75 98 ARG A O 1
ATOM 758 N N . GLN A 1 99 ? -18.139 10.167 12.193 1.00 80.75 99 GLN A N 1
ATOM 759 C CA . GLN A 1 99 ? -17.830 10.726 10.875 1.00 80.75 99 GLN A CA 1
ATOM 760 C C . GLN A 1 99 ? -16.319 10.780 10.624 1.00 80.75 99 GLN A C 1
ATOM 762 O O . GLN A 1 99 ? -15.877 10.339 9.568 1.00 80.75 99 GLN A O 1
ATOM 767 N N . GLN A 1 100 ? -15.531 11.220 11.609 1.00 84.94 100 GLN A N 1
ATOM 768 C CA . GLN A 1 100 ? -14.069 11.268 11.521 1.00 84.94 100 GLN A CA 1
ATOM 769 C C . GLN A 1 100 ? -13.477 9.870 11.311 1.00 84.94 100 GLN A C 1
ATOM 771 O O . GLN A 1 100 ? -12.615 9.686 10.458 1.00 84.94 100 GLN A O 1
ATOM 776 N N . TYR A 1 101 ? -14.012 8.868 12.012 1.00 83.75 101 TYR A N 1
ATOM 777 C CA . TYR A 1 101 ? -13.618 7.468 11.845 1.00 83.75 101 TYR A CA 1
ATOM 778 C C . TYR A 1 101 ? -13.817 6.965 10.406 1.00 83.75 101 TYR A C 1
ATOM 780 O O . TYR A 1 101 ? -12.912 6.387 9.801 1.00 83.75 101 TYR A O 1
ATOM 788 N N . ILE A 1 102 ? -15.016 7.185 9.850 1.00 87.44 102 ILE A N 1
ATOM 789 C CA . ILE A 1 102 ? -15.352 6.755 8.483 1.00 87.44 102 ILE A CA 1
ATOM 790 C C . ILE A 1 102 ? -14.443 7.461 7.478 1.00 87.44 102 ILE A C 1
ATOM 792 O O . ILE A 1 102 ? -13.949 6.825 6.550 1.00 87.44 102 ILE A O 1
ATOM 796 N N . TRP A 1 103 ? -14.196 8.752 7.690 1.00 88.12 103 TRP A N 1
ATOM 797 C CA . TRP A 1 103 ? -13.357 9.560 6.817 1.00 88.12 103 TRP A CA 1
ATOM 798 C C . TRP A 1 103 ? -11.900 9.077 6.828 1.00 88.12 103 TRP A C 1
ATOM 800 O O . TRP A 1 103 ? -11.349 8.792 5.770 1.00 88.12 103 TRP A O 1
ATOM 810 N N . LEU A 1 104 ? -11.309 8.861 8.007 1.00 88.56 104 LEU A N 1
ATOM 811 C CA . LEU A 1 104 ? -9.945 8.332 8.157 1.00 88.56 104 LEU A CA 1
ATOM 812 C C . LEU A 1 104 ? -9.779 6.955 7.500 1.00 88.56 104 LEU A C 1
ATOM 814 O O . LEU A 1 104 ? -8.814 6.731 6.769 1.00 88.56 104 LEU A O 1
ATOM 818 N N . THR A 1 105 ? -10.746 6.055 7.707 1.00 89.50 105 THR A N 1
ATOM 819 C CA . THR A 1 105 ? -10.741 4.728 7.069 1.00 89.50 105 THR A CA 1
ATOM 820 C C . THR A 1 105 ? -10.804 4.853 5.548 1.00 89.50 105 THR A C 1
ATOM 822 O O . THR A 1 105 ? -10.019 4.229 4.835 1.00 89.50 105 THR A O 1
ATOM 825 N N . PHE A 1 106 ? -11.725 5.677 5.040 1.00 91.62 106 PHE A N 1
ATOM 826 C CA . PHE A 1 106 ? -11.915 5.867 3.607 1.00 91.62 106 PHE A CA 1
ATOM 827 C C . PHE A 1 106 ? -10.662 6.446 2.940 1.00 91.62 106 PHE A C 1
ATOM 829 O O . PHE A 1 106 ? -10.184 5.880 1.959 1.00 91.62 106 PHE A O 1
ATOM 836 N N . PHE A 1 107 ? -10.095 7.523 3.490 1.00 92.69 107 PHE A N 1
ATOM 837 C CA . PHE A 1 107 ? -8.911 8.172 2.923 1.00 92.69 107 PHE A CA 1
ATOM 838 C C . PHE A 1 107 ? -7.682 7.267 2.958 1.00 92.69 107 PHE A C 1
ATOM 840 O O . PHE A 1 107 ? -6.984 7.152 1.951 1.00 92.69 107 PHE A O 1
ATOM 847 N N . SER A 1 108 ? -7.449 6.573 4.072 1.00 93.19 108 SER A N 1
ATOM 848 C CA . SER A 1 108 ? -6.332 5.635 4.183 1.00 93.19 108 SER A CA 1
ATOM 849 C C . SER A 1 108 ? -6.433 4.501 3.156 1.00 93.19 108 SER A C 1
ATOM 851 O O . SER A 1 108 ? -5.473 4.212 2.437 1.00 93.19 108 SER A O 1
ATOM 853 N N . ASN A 1 109 ? -7.618 3.902 3.017 1.00 94.38 109 ASN A N 1
ATOM 854 C CA . ASN A 1 109 ? -7.847 2.841 2.040 1.00 94.38 109 ASN A CA 1
ATOM 855 C C . ASN A 1 109 ? -7.714 3.338 0.606 1.00 94.38 109 ASN A C 1
ATOM 857 O O . ASN A 1 109 ? -7.119 2.651 -0.218 1.00 94.38 109 ASN A O 1
ATOM 861 N N . MET A 1 110 ? -8.247 4.525 0.309 1.00 95.19 110 MET A N 1
ATOM 862 C CA . MET A 1 110 ? -8.169 5.119 -1.021 1.00 95.19 110 MET A CA 1
ATOM 863 C C . MET A 1 110 ? -6.713 5.303 -1.455 1.00 95.19 110 MET A C 1
ATOM 865 O O . MET A 1 110 ? -6.380 4.959 -2.585 1.00 95.19 110 MET A O 1
ATOM 869 N N . ILE A 1 111 ? -5.833 5.756 -0.555 1.00 95.69 111 ILE A N 1
ATOM 870 C CA . ILE A 1 111 ? -4.392 5.868 -0.830 1.00 95.69 111 ILE A CA 1
ATOM 871 C C . ILE A 1 111 ? -3.799 4.501 -1.187 1.00 95.69 111 ILE A C 1
ATOM 873 O O . ILE A 1 111 ? -3.130 4.373 -2.212 1.00 95.69 111 ILE A O 1
ATOM 877 N N . GLY A 1 112 ? -4.082 3.471 -0.386 1.00 94.00 112 GLY A N 1
ATOM 878 C CA . GLY A 1 112 ? -3.613 2.110 -0.652 1.00 94.00 112 GLY A CA 1
ATOM 879 C C . GLY A 1 112 ? -4.116 1.550 -1.989 1.00 94.00 112 GLY A C 1
ATOM 880 O O . GLY A 1 112 ? -3.335 1.000 -2.764 1.00 94.00 112 GLY A O 1
ATOM 881 N N . VAL A 1 113 ? -5.403 1.733 -2.299 1.00 94.75 113 VAL A N 1
ATOM 882 C CA . VAL A 1 113 ? -6.005 1.293 -3.569 1.00 94.75 113 VAL A CA 1
ATOM 883 C C . VAL A 1 113 ? -5.375 2.026 -4.751 1.00 94.75 113 VAL A C 1
ATOM 885 O O . VAL A 1 113 ? -5.017 1.384 -5.734 1.00 94.75 113 VAL A O 1
ATOM 888 N N . VAL A 1 114 ? -5.189 3.346 -4.659 1.00 94.50 114 VAL A N 1
ATOM 889 C CA . VAL A 1 114 ? -4.545 4.146 -5.712 1.00 94.50 114 VAL A CA 1
ATOM 890 C C . VAL A 1 114 ? -3.111 3.687 -5.950 1.00 94.50 114 VAL A C 1
ATOM 892 O O . VAL A 1 114 ? -2.741 3.467 -7.102 1.00 94.50 114 VAL A O 1
ATOM 895 N N . LEU A 1 115 ? -2.325 3.468 -4.893 1.00 94.69 115 LEU A N 1
ATOM 896 C CA . LEU A 1 115 ? -0.971 2.922 -5.018 1.00 94.69 115 LEU A CA 1
ATOM 897 C C . LEU A 1 115 ? -0.966 1.562 -5.716 1.00 94.69 115 LEU A C 1
ATOM 899 O O . LEU A 1 115 ? -0.166 1.349 -6.626 1.00 94.69 115 LEU A O 1
ATOM 903 N N . MET A 1 116 ? -1.880 0.666 -5.341 1.00 93.19 116 MET A N 1
ATOM 904 C CA . MET A 1 116 ? -1.967 -0.658 -5.952 1.00 93.19 116 MET A CA 1
ATOM 905 C C . MET A 1 116 ? -2.390 -0.590 -7.424 1.00 93.19 116 MET A C 1
ATOM 907 O O . MET A 1 116 ? -1.816 -1.282 -8.260 1.00 93.19 116 MET A O 1
ATOM 911 N N . MET A 1 117 ? -3.347 0.274 -7.772 1.00 91.75 117 MET A N 1
ATOM 912 C CA . MET A 1 117 ? -3.747 0.485 -9.166 1.00 91.75 117 MET A CA 1
ATOM 913 C C . MET A 1 117 ? -2.597 1.050 -10.001 1.00 91.75 117 MET A C 1
ATOM 915 O O . MET A 1 117 ? -2.353 0.554 -11.099 1.00 91.75 117 MET A O 1
ATOM 919 N N . ILE A 1 118 ? -1.870 2.049 -9.482 1.00 91.56 118 ILE A N 1
ATOM 920 C CA . ILE A 1 118 ? -0.691 2.606 -10.157 1.00 91.56 118 ILE A CA 1
ATOM 921 C C . ILE A 1 118 ? 0.363 1.516 -10.341 1.00 91.56 118 ILE A C 1
ATOM 923 O O . ILE A 1 118 ? 0.896 1.394 -11.437 1.00 91.56 118 ILE A O 1
ATOM 927 N N . PHE A 1 119 ? 0.629 0.701 -9.316 1.00 91.38 119 PHE A N 1
ATOM 928 C CA . PHE A 1 119 ? 1.558 -0.423 -9.417 1.00 91.38 119 PHE A CA 1
ATOM 929 C C . PHE A 1 119 ? 1.158 -1.382 -10.546 1.00 91.38 119 PHE A C 1
ATOM 931 O O . PHE A 1 119 ? 1.942 -1.599 -11.469 1.00 91.38 119 PHE A O 1
ATOM 938 N N . VAL A 1 120 ? -0.071 -1.911 -10.523 1.00 88.69 120 VAL A N 1
ATOM 939 C CA . VAL A 1 120 ? -0.520 -2.876 -11.539 1.00 88.69 120 VAL A CA 1
ATOM 940 C C . VAL A 1 120 ? -0.498 -2.243 -12.928 1.00 88.69 120 VAL A C 1
ATOM 942 O O . VAL A 1 120 ? -0.008 -2.860 -13.864 1.00 88.69 120 VAL A O 1
ATOM 945 N N . PHE A 1 121 ? -0.985 -1.011 -13.079 1.00 87.31 121 PHE A N 1
ATOM 946 C CA . PHE A 1 121 ? -1.033 -0.345 -14.378 1.00 87.31 121 PHE A CA 1
ATOM 947 C C . PHE A 1 121 ? 0.365 -0.044 -14.930 1.00 87.31 121 PHE A C 1
ATOM 949 O O . PHE A 1 121 ? 0.670 -0.390 -16.068 1.00 87.31 121 PHE A O 1
ATOM 956 N N . TRP A 1 122 ? 1.229 0.574 -14.123 1.00 85.06 122 TRP A N 1
ATOM 957 C CA . TRP A 1 122 ? 2.558 1.008 -14.551 1.00 85.06 122 TRP A CA 1
ATOM 958 C C . TRP A 1 122 ? 3.448 -0.192 -14.879 1.00 85.06 122 TRP A C 1
ATOM 960 O O . TRP A 1 122 ? 4.130 -0.192 -15.904 1.00 85.06 122 TRP A O 1
ATOM 970 N N . PHE A 1 123 ? 3.415 -1.239 -14.054 1.00 80.81 123 PHE A N 1
ATOM 971 C CA . PHE A 1 123 ? 4.301 -2.390 -14.215 1.00 80.81 123 PHE A CA 1
ATOM 972 C C . PHE A 1 123 ? 3.746 -3.504 -15.108 1.00 80.81 123 PHE A C 1
ATOM 974 O O . PHE A 1 123 ? 4.534 -4.297 -15.602 1.00 80.81 123 PHE A O 1
ATOM 981 N N . LYS A 1 124 ? 2.440 -3.533 -15.414 1.00 77.62 124 LYS A N 1
ATOM 982 C CA . LYS A 1 124 ? 1.892 -4.393 -16.486 1.00 77.62 124 LYS A CA 1
ATOM 983 C C . LYS A 1 124 ? 2.345 -3.950 -17.883 1.00 77.62 124 LYS A C 1
ATOM 985 O O . LYS A 1 124 ? 2.295 -4.742 -18.813 1.00 77.62 124 LYS A O 1
ATOM 990 N N . THR A 1 125 ? 2.739 -2.684 -18.036 1.00 67.12 125 THR A N 1
ATOM 991 C CA . THR A 1 125 ? 3.196 -2.111 -19.318 1.00 67.12 125 THR A CA 1
ATOM 992 C C . THR A 1 125 ? 4.710 -2.169 -19.537 1.00 67.12 125 THR A C 1
ATOM 994 O O . THR A 1 125 ? 5.191 -1.645 -20.543 1.00 67.12 125 THR A O 1
ATOM 997 N N . LEU A 1 126 ? 5.454 -2.750 -18.592 1.00 66.00 126 LEU A N 1
ATOM 998 C CA . LEU A 1 126 ? 6.890 -3.021 -18.704 1.00 66.00 126 LEU A CA 1
ATOM 999 C C . LEU A 1 126 ? 7.117 -4.415 -19.291 1.00 66.00 126 LEU A C 1
ATOM 1001 O O . LEU A 1 126 ? 8.054 -4.522 -20.111 1.00 66.00 126 LEU A O 1
#

Radius of gyration: 16.26 Å; chains: 1; bounding box: 39×26×47 Å

Secondary structure (DSSP, 8-state):
-----HHHHHHHHHHHHHHHHHHHHHHHHHHTSS--GGGG--HHHHHHHHHHHHHHHHHHTTT-HHHHHHHHHHHHHHHHHHHHHHHHHHHHTT--SHHHHHHHHHHHHHHHHHHHHHHHHHHHT-

pLDDT: mean 88.96, std 9.74, range [46.5, 97.94]

Sequence (126 aa):
MEGFSLSVFGDTLIVPIVIIFVGSAGKKLARGRGWERQDFFFGIELSLAAMSGALTILLDNTIQPSIVQKSGFFITICFGLFIYVLALYQEHGQATARQQYIWLTFFSNMIGVVLMMIFVFWFKTL

Foldseek 3Di:
DPDPDPVLVVVLQVVLVVCQVVQLVVVCVVVVDDRDVVSRQCLLVLLVVLLVLLVVQLVVPVVPVVSVVVSVVLNVVSVVLNVVLVVLVVVLVVDPDPVSNVVSSVVSSVNSSVSSSCSSVVVVVD